Protein AF-A0A8E2DZA6-F1 (afdb_monomer_lite)

Sequence (168 aa):
IGSGIATSFPFHATGSDFKNALENSLDIVVSSYTPTIKALKYLRQNGSSTKVNSILVITMPTTPGQIDLSSVEKEKDAIKFICKDICPFKELRLPIVEKVVERIPYATIIHFTYYKVLNWVNFFKSHLLLQKTIELEPMVNKLTVLRILAVQTQYKLKIIFLSTCSTA

Foldseek 3Di:
DADDPRVPPPQCQAADDPPDDPGGNVVPDDDDDDHDPVRVVVCVVQVDPDQFAEEEEEDEQDAPPDDGNPCRVVVLVVVCVVCVPRYHYHYDYLDAPVVVLVCLVPGQEYEYYAAWDQDPVDRQPTWGWGWHDPDPDTDTDTHGPVSSVVSCPPDDHHHYHYHYPDDD

Organism: NCBI:txid1314670

Secondary structure (DSSP, 8-state):
---GGGGGS-GGG-BS-TTT---BHHHH------S-HHHHHHHHHH--------EEEEE-S--TTS---TTHHHHHHHHHHHHTTTS-EEEEES-BHHHHHHHGGG-SEEEEES-EE--SS-GGG-EEEEE--SSSS--EEEEEHHHHHHHT-SS---EEEEE-TT--

Structure (mmCIF, N/CA/C/O backbone):
data_AF-A0A8E2DZA6-F1
#
_entry.id   AF-A0A8E2DZA6-F1
#
loop_
_atom_site.group_PDB
_atom_site.id
_atom_site.type_symbol
_atom_site.label_atom_id
_atom_site.label_alt_id
_atom_site.label_comp_id
_atom_site.label_asym_id
_atom_site.label_entity_id
_atom_site.label_seq_id
_atom_site.pdbx_PDB_ins_code
_atom_site.Cartn_x
_atom_site.Cartn_y
_atom_site.Cartn_z
_atom_site.occupancy
_atom_site.B_iso_or_equiv
_atom_site.auth_seq_id
_atom_site.auth_comp_id
_atom_site.auth_asym_id
_atom_site.auth_atom_id
_atom_site.pdbx_PDB_model_num
ATOM 1 N N . ILE A 1 1 ? 14.503 -1.636 15.121 1.00 74.50 1 ILE A N 1
ATOM 2 C CA . ILE A 1 1 ? 14.716 -0.212 14.752 1.00 74.50 1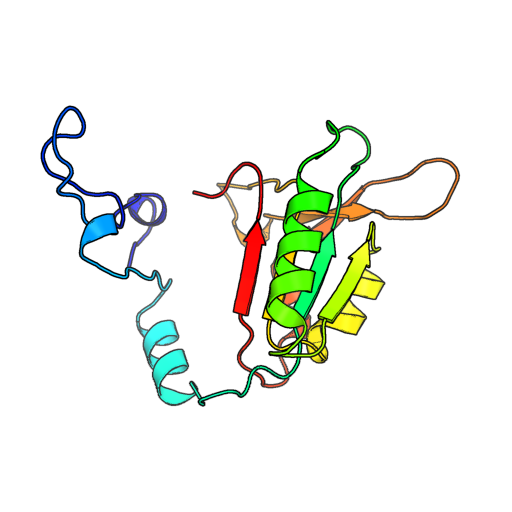 ILE A CA 1
ATOM 3 C C . ILE A 1 1 ? 16.076 -0.154 14.079 1.00 74.50 1 ILE A C 1
ATOM 5 O O . ILE A 1 1 ? 17.050 -0.446 14.756 1.00 74.50 1 ILE A O 1
ATOM 9 N N . GLY A 1 2 ? 16.141 0.107 12.773 1.00 71.31 2 GLY A N 1
ATOM 10 C CA . GLY A 1 2 ? 17.420 0.327 12.087 1.00 71.31 2 GLY A CA 1
ATOM 11 C C . GLY A 1 2 ? 17.829 1.797 12.194 1.00 71.31 2 GLY A C 1
ATOM 12 O O . GLY A 1 2 ? 16.958 2.664 12.257 1.00 71.31 2 GLY A O 1
ATOM 13 N N . SER A 1 3 ? 19.128 2.089 12.212 1.00 76.56 3 SER A N 1
ATOM 14 C CA . SER A 1 3 ? 19.661 3.456 12.157 1.00 76.56 3 SER A CA 1
ATOM 15 C C . SER A 1 3 ? 20.698 3.579 11.041 1.00 76.56 3 SER A C 1
ATOM 17 O O . SER A 1 3 ? 21.457 2.647 10.776 1.00 76.56 3 SER A O 1
ATOM 19 N N . GLY A 1 4 ? 20.713 4.723 10.351 1.00 80.00 4 GLY A N 1
ATOM 20 C CA . GLY A 1 4 ? 21.633 4.962 9.235 1.00 80.00 4 GLY A CA 1
ATOM 21 C C . GLY A 1 4 ? 21.562 3.857 8.177 1.00 80.00 4 GLY A C 1
ATOM 22 O O . GLY A 1 4 ? 20.472 3.438 7.789 1.00 80.00 4 GLY A O 1
ATOM 23 N N . ILE A 1 5 ? 22.721 3.351 7.753 1.00 77.31 5 ILE A N 1
ATOM 24 C CA . ILE A 1 5 ? 22.822 2.268 6.763 1.00 77.31 5 ILE A CA 1
ATOM 25 C C . ILE A 1 5 ? 22.170 0.960 7.222 1.00 77.31 5 ILE A C 1
ATOM 27 O O . ILE A 1 5 ? 21.677 0.212 6.393 1.00 77.31 5 ILE A O 1
ATOM 31 N N . ALA A 1 6 ? 22.068 0.700 8.529 1.00 80.31 6 ALA A N 1
ATOM 32 C CA . ALA A 1 6 ? 21.427 -0.519 9.020 1.00 80.31 6 ALA A CA 1
ATOM 33 C C . ALA A 1 6 ? 19.914 -0.539 8.738 1.00 80.31 6 ALA A C 1
ATOM 35 O O . ALA A 1 6 ? 19.277 -1.577 8.871 1.00 80.31 6 ALA A O 1
ATOM 36 N N . THR A 1 7 ? 19.311 0.587 8.335 1.00 78.44 7 THR A N 1
ATOM 37 C CA . THR A 1 7 ? 17.910 0.608 7.883 1.00 78.44 7 THR A CA 1
ATOM 38 C C . THR A 1 7 ? 17.672 -0.186 6.601 1.00 78.44 7 THR A C 1
ATOM 40 O O . THR A 1 7 ? 16.539 -0.604 6.390 1.00 78.44 7 THR A O 1
ATOM 43 N N . SER A 1 8 ? 18.704 -0.429 5.784 1.00 77.94 8 SER A N 1
ATOM 44 C CA . SER A 1 8 ? 18.588 -1.234 4.562 1.00 77.94 8 SER A CA 1
ATOM 45 C C . SER A 1 8 ? 18.845 -2.724 4.783 1.00 77.94 8 SER A C 1
ATOM 47 O O . SER A 1 8 ? 18.699 -3.512 3.852 1.00 77.94 8 SER A O 1
ATOM 49 N N . PHE A 1 9 ? 19.245 -3.137 5.989 1.00 83.50 9 PHE A N 1
ATOM 50 C CA . PHE A 1 9 ? 19.515 -4.545 6.252 1.00 83.50 9 PHE A CA 1
ATOM 51 C C . PHE A 1 9 ? 18.201 -5.315 6.421 1.00 83.50 9 PHE A C 1
ATOM 53 O O . PHE A 1 9 ? 17.346 -4.907 7.221 1.00 83.50 9 PHE A O 1
ATOM 60 N N . PRO A 1 10 ? 18.031 -6.459 5.733 1.00 79.94 10 PRO A N 1
ATOM 61 C CA . PRO A 1 10 ? 16.819 -7.259 5.808 1.00 79.94 10 PRO A CA 1
ATOM 62 C C . PRO A 1 10 ? 16.833 -8.107 7.083 1.00 79.94 10 PRO A C 1
ATOM 64 O O . PRO A 1 10 ? 16.850 -9.329 7.027 1.00 79.94 10 PRO A O 1
ATOM 67 N N . PHE A 1 11 ? 16.840 -7.467 8.259 1.00 82.00 11 PHE A N 1
ATOM 68 C CA . PHE A 1 11 ? 16.897 -8.181 9.542 1.00 82.00 11 PHE A CA 1
ATOM 69 C C . PHE A 1 11 ? 15.788 -9.231 9.688 1.00 82.00 11 PHE A C 1
ATOM 71 O O . PHE A 1 11 ? 16.018 -10.274 10.291 1.00 82.00 11 PHE A O 1
ATOM 78 N N . HIS A 1 12 ? 14.622 -8.978 9.089 1.00 80.44 12 HIS A N 1
ATOM 79 C CA . HIS A 1 12 ? 13.521 -9.925 9.013 1.00 80.44 12 HIS A CA 1
ATOM 80 C C . HIS A 1 12 ? 13.917 -11.241 8.330 1.00 80.44 12 HIS A C 1
ATOM 82 O O . HIS A 1 12 ? 13.416 -12.269 8.741 1.00 80.44 12 HIS A O 1
ATOM 88 N N . ALA A 1 13 ? 14.844 -11.236 7.369 1.00 81.44 13 ALA A N 1
ATOM 89 C CA . ALA A 1 13 ? 15.326 -12.411 6.638 1.00 81.44 13 ALA A CA 1
ATOM 90 C C . ALA A 1 13 ? 16.642 -12.990 7.199 1.00 81.44 13 ALA A C 1
ATOM 92 O O . ALA A 1 13 ? 17.321 -13.758 6.520 1.00 81.44 13 ALA A O 1
ATOM 93 N N . THR A 1 14 ? 17.042 -12.617 8.419 1.00 83.19 14 THR A N 1
ATOM 94 C CA . THR A 1 14 ? 18.274 -13.141 9.031 1.00 83.19 14 THR A CA 1
ATOM 95 C C . THR A 1 14 ? 18.079 -14.608 9.412 1.00 83.19 14 THR A C 1
ATOM 97 O O . THR A 1 14 ? 17.118 -14.930 10.112 1.00 83.19 14 THR A O 1
ATOM 100 N N . GLY A 1 15 ? 18.993 -15.484 9.000 1.00 77.81 15 GLY A N 1
ATOM 101 C CA . GLY A 1 15 ? 18.985 -16.910 9.335 1.00 77.81 15 GLY A CA 1
ATOM 102 C C . GLY A 1 15 ? 20.398 -17.485 9.387 1.00 77.81 15 GLY A C 1
ATOM 103 O O . GLY A 1 15 ? 21.348 -16.879 8.881 1.00 77.81 15 GLY A O 1
ATOM 104 N N . SER A 1 16 ? 20.542 -18.643 10.024 1.00 66.56 16 SER A N 1
ATOM 105 C CA . SER A 1 16 ? 21.792 -19.400 10.057 1.00 66.56 16 SER A CA 1
ATOM 106 C C . SER A 1 16 ? 21.798 -20.389 8.896 1.00 66.56 16 SER A C 1
ATOM 108 O O . SER A 1 16 ? 21.128 -21.406 8.969 1.00 66.56 16 SER A O 1
ATOM 110 N N . ASP A 1 17 ? 22.571 -20.083 7.850 1.00 65.00 17 ASP A N 1
ATOM 111 C CA . ASP A 1 17 ? 22.823 -20.929 6.668 1.00 65.00 17 ASP A CA 1
ATOM 112 C C . ASP A 1 17 ? 21.768 -20.881 5.535 1.00 65.00 17 ASP A C 1
ATOM 114 O O . ASP A 1 17 ? 20.930 -21.765 5.361 1.00 65.00 17 ASP A O 1
ATOM 118 N N . PHE A 1 18 ? 21.875 -19.856 4.675 1.00 63.72 18 PHE A N 1
ATOM 119 C CA . PHE A 1 18 ? 21.013 -19.626 3.499 1.00 63.72 18 PHE A CA 1
ATOM 120 C C . PHE A 1 18 ? 20.991 -20.763 2.464 1.00 63.72 18 PHE A C 1
ATOM 122 O O . PHE A 1 18 ? 20.181 -20.718 1.540 1.00 63.72 18 PHE A O 1
ATOM 129 N N . LYS A 1 19 ? 21.897 -21.746 2.552 1.00 62.25 19 LYS A N 1
ATOM 130 C CA . LYS A 1 19 ? 21.952 -22.850 1.587 1.00 62.25 19 LYS A CA 1
ATOM 131 C C . LYS A 1 19 ? 20.992 -23.989 1.921 1.00 62.25 19 LYS A C 1
ATOM 133 O O . LYS A 1 19 ? 20.529 -24.630 0.987 1.00 62.25 19 LYS A O 1
ATOM 138 N N . ASN A 1 20 ? 20.700 -24.231 3.202 1.00 57.56 20 ASN A N 1
ATOM 139 C CA . ASN A 1 20 ? 19.953 -25.416 3.646 1.00 57.56 20 ASN A CA 1
ATOM 140 C C . ASN A 1 20 ? 18.974 -25.167 4.808 1.00 57.56 20 ASN A C 1
ATOM 142 O O . ASN A 1 20 ? 18.219 -26.076 5.150 1.00 57.56 20 ASN A O 1
ATOM 146 N N . ALA A 1 21 ? 18.964 -23.984 5.430 1.00 58.41 21 ALA A N 1
ATOM 147 C CA . ALA A 1 21 ? 18.106 -23.735 6.581 1.00 58.41 21 ALA A CA 1
ATOM 148 C C . ALA A 1 21 ? 16.752 -23.135 6.175 1.00 58.41 21 ALA A C 1
ATOM 150 O O . ALA A 1 21 ? 16.661 -22.006 5.695 1.00 58.41 21 ALA A O 1
ATOM 151 N N . LEU A 1 22 ? 15.687 -23.881 6.479 1.00 61.16 22 LEU A N 1
ATOM 152 C CA . LEU A 1 22 ? 14.318 -23.367 6.640 1.00 61.16 22 LEU A CA 1
ATOM 153 C C . LEU A 1 22 ? 14.163 -22.556 7.947 1.00 61.16 22 LEU A C 1
ATOM 155 O O . LEU A 1 22 ? 13.064 -22.173 8.323 1.00 61.16 22 LEU A O 1
ATOM 159 N N . GLU A 1 23 ? 15.260 -22.329 8.672 1.00 69.00 23 GLU A N 1
ATOM 160 C CA . GLU A 1 23 ? 15.299 -21.592 9.931 1.00 69.00 23 GLU A CA 1
ATOM 161 C C . GLU A 1 23 ? 15.821 -20.177 9.679 1.00 69.00 23 GLU A C 1
ATOM 163 O O . GLU A 1 23 ? 17.013 -19.873 9.776 1.00 69.00 23 GLU A O 1
ATOM 168 N N . ASN A 1 24 ? 14.904 -19.287 9.324 1.00 75.00 24 ASN A N 1
ATOM 169 C CA . ASN A 1 24 ? 15.177 -17.862 9.235 1.00 75.00 24 ASN A CA 1
ATOM 170 C C . ASN A 1 24 ? 14.135 -17.078 10.045 1.00 75.00 24 ASN A C 1
ATOM 172 O O . ASN A 1 24 ? 13.075 -17.581 10.414 1.00 75.00 24 ASN A O 1
ATOM 176 N N . SER A 1 25 ? 14.450 -15.820 10.341 1.00 79.62 25 SER A N 1
ATOM 177 C CA . SER A 1 25 ? 13.599 -14.972 11.178 1.00 79.62 25 SER A CA 1
ATOM 178 C C . SER A 1 25 ? 12.236 -14.667 10.540 1.00 79.62 25 SER A C 1
ATOM 180 O O . SER A 1 25 ? 11.314 -14.333 11.282 1.00 79.62 25 SER A O 1
ATOM 182 N N . LEU A 1 26 ? 12.075 -14.801 9.213 1.00 78.62 26 LEU A N 1
ATOM 183 C CA . LEU A 1 26 ? 10.783 -14.601 8.543 1.00 78.62 26 LEU A CA 1
ATOM 184 C C . LEU A 1 26 ? 9.790 -15.695 8.935 1.00 78.62 26 LEU A C 1
ATOM 186 O O . LEU A 1 26 ? 8.611 -15.395 9.105 1.00 78.62 26 LEU A O 1
ATOM 190 N N . ASP A 1 27 ? 10.266 -16.929 9.107 1.00 79.00 27 ASP A N 1
ATOM 191 C CA . ASP A 1 27 ? 9.404 -18.089 9.348 1.00 79.00 27 ASP A CA 1
ATOM 192 C C . ASP A 1 27 ? 8.874 -18.154 10.790 1.00 79.00 27 ASP A C 1
ATOM 194 O O . ASP A 1 27 ? 7.838 -18.764 11.050 1.00 79.00 27 ASP A O 1
ATOM 198 N N . ILE A 1 28 ? 9.551 -17.491 11.734 1.00 81.81 28 ILE A N 1
ATOM 199 C CA . ILE A 1 28 ? 9.230 -17.568 13.170 1.00 81.81 28 ILE A CA 1
ATOM 200 C C . ILE A 1 28 ? 8.861 -16.225 13.816 1.00 81.81 28 ILE A C 1
ATOM 202 O O . ILE A 1 28 ? 8.312 -16.218 14.920 1.00 81.81 28 ILE A O 1
ATOM 206 N N . VAL A 1 29 ? 9.135 -15.080 13.173 1.00 83.19 29 VAL A N 1
ATOM 207 C CA . VAL A 1 29 ? 8.900 -13.749 13.760 1.00 83.19 29 VAL A CA 1
ATOM 208 C C . VAL A 1 29 ? 8.173 -12.807 12.799 1.00 83.19 29 VAL A C 1
ATOM 210 O O . VAL A 1 29 ? 8.656 -12.461 11.724 1.00 83.19 29 VAL A O 1
ATOM 213 N N . VAL A 1 30 ? 7.059 -12.234 13.269 1.00 83.06 30 VAL A N 1
ATOM 214 C CA . VAL A 1 30 ? 6.408 -11.090 12.611 1.00 83.06 30 VAL A CA 1
ATOM 215 C C . VAL A 1 30 ? 7.187 -9.811 12.927 1.00 83.06 30 VAL A C 1
ATOM 217 O O . VAL A 1 30 ? 7.012 -9.183 13.973 1.00 83.06 30 VAL A O 1
ATOM 220 N N . SER A 1 31 ? 8.075 -9.425 12.014 1.00 83.31 31 SER A N 1
ATOM 221 C CA . SER A 1 31 ? 8.923 -8.239 12.163 1.00 83.31 31 SER A CA 1
ATOM 222 C C . SER A 1 31 ? 8.261 -6.971 11.615 1.00 83.31 31 SER A C 1
ATOM 224 O O . SER A 1 31 ? 7.557 -6.984 10.609 1.00 83.31 31 SER A O 1
ATOM 226 N N . SER A 1 32 ? 8.508 -5.829 12.257 1.00 85.12 32 SER A N 1
ATOM 227 C CA . SER A 1 32 ? 8.099 -4.508 11.762 1.00 85.12 32 SER A CA 1
ATOM 228 C C . SER A 1 32 ? 9.155 -3.456 12.087 1.00 85.12 32 SER A C 1
ATOM 230 O O . SER A 1 32 ? 9.806 -3.499 13.133 1.00 85.12 32 SER A O 1
ATOM 232 N N . TYR A 1 33 ? 9.311 -2.482 11.193 1.00 85.75 33 TYR A N 1
ATOM 233 C CA . TYR A 1 33 ? 10.313 -1.426 11.312 1.00 85.75 33 TYR A CA 1
ATOM 234 C C . TYR A 1 33 ? 9.653 -0.088 11.628 1.00 85.75 33 TYR A C 1
ATOM 236 O O . TYR A 1 33 ? 8.606 0.261 11.092 1.00 85.75 33 TYR A O 1
ATOM 244 N N . THR A 1 34 ? 10.292 0.684 12.502 1.00 85.00 34 THR A N 1
ATOM 245 C CA . THR A 1 34 ? 9.885 2.048 12.850 1.00 85.00 34 THR A CA 1
ATOM 246 C C . THR A 1 34 ? 11.124 2.937 12.866 1.00 85.00 34 THR A C 1
ATOM 248 O O . THR A 1 34 ? 12.163 2.494 13.371 1.00 85.00 34 THR A O 1
ATOM 251 N N . PRO A 1 35 ? 11.057 4.161 12.307 1.00 82.56 35 PRO A N 1
ATOM 252 C CA . PRO A 1 35 ? 12.230 5.017 12.152 1.00 82.56 35 PRO A CA 1
ATOM 253 C C . PRO A 1 35 ? 12.759 5.542 13.489 1.00 82.56 35 PRO A C 1
ATOM 255 O O . PRO A 1 35 ? 13.943 5.835 13.607 1.00 82.56 35 PRO A O 1
ATOM 258 N N . THR A 1 36 ? 11.900 5.683 14.507 1.00 84.88 36 THR A N 1
ATOM 259 C CA . THR A 1 36 ? 12.302 6.173 15.834 1.00 84.88 36 THR A CA 1
ATOM 260 C C . THR A 1 36 ? 11.465 5.549 16.949 1.00 84.88 36 THR A C 1
ATOM 262 O O . THR A 1 36 ? 10.304 5.181 16.757 1.00 84.88 36 THR A O 1
ATOM 265 N N . ILE A 1 37 ? 12.020 5.522 18.166 1.00 88.88 37 ILE A N 1
ATOM 266 C CA . ILE A 1 37 ? 11.277 5.149 19.382 1.00 88.88 37 ILE A CA 1
ATOM 267 C C . ILE A 1 37 ? 10.097 6.109 19.612 1.00 88.88 37 ILE A C 1
ATOM 269 O O . ILE A 1 37 ? 9.020 5.680 20.022 1.00 88.88 37 ILE A O 1
ATOM 273 N N . LYS A 1 38 ? 10.260 7.401 19.289 1.00 88.25 38 LYS A N 1
ATOM 274 C CA . LYS A 1 38 ? 9.188 8.404 19.393 1.00 88.25 38 LYS A CA 1
ATOM 275 C C . LYS A 1 38 ? 8.005 8.066 18.481 1.00 88.25 38 LYS A C 1
ATOM 277 O O . LYS A 1 38 ? 6.867 8.122 18.937 1.00 88.25 38 LYS A O 1
ATOM 282 N N . ALA A 1 39 ? 8.267 7.669 17.234 1.00 85.62 39 ALA A N 1
ATOM 283 C CA . ALA A 1 39 ? 7.231 7.225 16.303 1.00 85.62 39 ALA A CA 1
ATOM 284 C C . ALA A 1 39 ? 6.524 5.959 16.809 1.00 85.62 39 ALA A C 1
ATOM 286 O O . ALA A 1 39 ? 5.300 5.891 16.780 1.00 85.62 39 ALA A O 1
ATOM 287 N N . LEU A 1 40 ? 7.272 4.992 17.357 1.00 88.38 40 LEU A N 1
ATOM 288 C CA . LEU A 1 40 ? 6.682 3.794 17.964 1.00 88.38 40 LEU A CA 1
ATOM 289 C C . LEU A 1 40 ? 5.764 4.129 19.145 1.00 88.38 40 LEU A C 1
ATOM 291 O O . LEU A 1 40 ? 4.643 3.632 19.215 1.00 88.38 40 LEU A O 1
ATOM 295 N N . LYS A 1 41 ? 6.227 4.984 20.065 1.00 90.00 41 LYS A N 1
ATOM 296 C CA . LYS A 1 41 ? 5.434 5.430 21.216 1.00 90.00 41 LYS A CA 1
ATOM 297 C C . LYS A 1 41 ? 4.166 6.149 20.758 1.00 90.00 41 LYS A C 1
ATOM 299 O O . LYS A 1 41 ? 3.089 5.836 21.254 1.00 90.00 41 LYS A O 1
ATOM 304 N N . TYR A 1 42 ? 4.285 7.046 19.778 1.00 86.62 42 TYR A N 1
ATOM 305 C CA . TYR A 1 42 ? 3.144 7.748 19.194 1.00 86.62 42 TYR A CA 1
ATOM 306 C C . TYR A 1 42 ? 2.119 6.779 18.588 1.00 86.62 42 TYR A C 1
ATOM 308 O O . TYR A 1 42 ? 0.929 6.914 18.863 1.00 86.62 42 TYR A O 1
ATOM 316 N N . LEU A 1 43 ? 2.564 5.780 17.816 1.00 84.25 43 LEU A N 1
ATOM 317 C CA . LEU A 1 43 ? 1.680 4.770 17.225 1.00 84.25 43 LEU A CA 1
ATOM 318 C C . LEU A 1 43 ? 0.997 3.900 18.285 1.00 84.25 43 LEU A C 1
ATOM 320 O O . LEU A 1 43 ? -0.171 3.576 18.126 1.00 84.25 43 LEU A O 1
ATOM 324 N N . ARG A 1 44 ? 1.685 3.549 19.379 1.00 84.56 44 ARG A N 1
ATOM 325 C CA . ARG A 1 44 ? 1.078 2.784 20.483 1.00 84.56 44 ARG A CA 1
ATOM 326 C C . ARG A 1 44 ? 0.029 3.582 21.253 1.00 84.56 44 ARG A C 1
ATOM 328 O O . ARG A 1 44 ? -0.975 3.017 21.659 1.00 84.56 44 ARG A O 1
ATOM 335 N N . GLN A 1 45 ? 0.263 4.875 21.462 1.00 86.88 45 GLN A N 1
ATOM 336 C CA . GLN A 1 45 ? -0.650 5.739 22.219 1.00 86.88 45 GLN A CA 1
ATOM 337 C C . GLN A 1 45 ? -1.877 6.161 21.406 1.00 86.88 45 GLN A C 1
ATOM 339 O O . GLN A 1 45 ? -2.956 6.307 21.967 1.00 86.88 45 GLN A O 1
ATOM 344 N N . ASN A 1 46 ? -1.714 6.349 20.094 1.00 79.44 46 ASN A N 1
ATOM 345 C CA . ASN A 1 46 ? -2.776 6.825 19.200 1.00 79.44 46 ASN A CA 1
ATOM 346 C C . ASN A 1 46 ? -3.335 5.723 18.287 1.00 79.44 46 ASN A C 1
ATOM 348 O O . ASN A 1 46 ? -4.177 5.984 17.426 1.00 79.44 46 ASN A O 1
ATOM 352 N N . GLY A 1 47 ? -2.847 4.492 18.442 1.00 70.12 47 GLY A N 1
ATOM 353 C CA . GLY A 1 47 ? -3.310 3.323 17.714 1.00 70.12 47 GLY A CA 1
ATOM 354 C C . GLY A 1 47 ? -4.672 2.886 18.225 1.00 70.12 47 GLY A C 1
ATOM 355 O O . GLY A 1 47 ? -4.769 2.118 19.174 1.00 70.12 47 GLY A O 1
ATOM 356 N N . SER A 1 48 ? -5.735 3.377 17.595 1.00 66.38 48 SER A N 1
ATOM 357 C CA . SER A 1 48 ? -7.079 2.840 17.794 1.00 66.38 48 SER A CA 1
ATOM 358 C C . SER A 1 48 ? -7.303 1.639 16.871 1.00 66.38 48 SER A C 1
ATOM 360 O O . SER A 1 48 ? -6.859 1.652 15.718 1.00 66.38 48 SER A O 1
ATOM 362 N N . SER A 1 49 ? -8.025 0.626 17.363 1.00 65.44 49 SER A N 1
ATOM 363 C CA . SER A 1 49 ? -8.621 -0.439 16.546 1.00 65.44 49 SER A CA 1
ATOM 364 C C . SER A 1 49 ? -9.566 0.214 15.531 1.00 65.44 49 SER A C 1
ATOM 366 O O . SER A 1 49 ? -10.738 0.481 15.803 1.00 65.44 49 SER A O 1
ATOM 368 N N . THR A 1 50 ? -9.034 0.539 14.358 1.00 67.25 50 THR A N 1
ATOM 369 C CA . THR A 1 50 ? -9.797 1.160 13.283 1.00 67.25 50 THR A CA 1
ATOM 370 C C . THR A 1 50 ? -10.450 0.056 12.475 1.00 67.25 50 THR A C 1
ATOM 372 O O . THR A 1 50 ? -9.777 -0.782 11.879 1.00 67.25 50 THR A O 1
ATOM 375 N N . LYS A 1 51 ? -11.786 0.048 12.451 1.00 74.94 51 LYS A N 1
ATOM 376 C CA . LYS A 1 51 ? -12.529 -0.826 11.545 1.0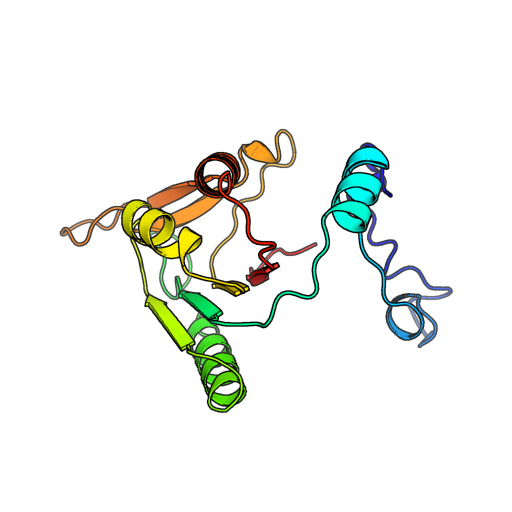0 74.94 51 LYS A CA 1
ATOM 377 C C . LYS A 1 51 ? -12.139 -0.472 10.108 1.00 74.94 51 LYS A C 1
ATOM 379 O O . LYS A 1 51 ? -12.146 0.703 9.723 1.00 74.94 51 LYS A O 1
ATOM 384 N N . VAL A 1 52 ? -11.757 -1.484 9.333 1.00 79.88 52 VAL A N 1
ATOM 385 C CA . VAL A 1 52 ? -11.441 -1.317 7.913 1.00 79.88 52 VAL A CA 1
ATOM 386 C C . VAL A 1 52 ? -12.734 -0.974 7.186 1.00 79.88 52 VAL A C 1
ATOM 388 O O . VAL A 1 52 ? -13.604 -1.820 7.016 1.00 79.88 52 VAL A O 1
ATOM 391 N N . ASN A 1 53 ? -12.870 0.288 6.783 1.00 83.56 53 ASN A N 1
ATOM 392 C CA . ASN A 1 53 ? -14.109 0.796 6.195 1.00 83.56 53 ASN A CA 1
ATOM 393 C C . ASN A 1 53 ? -14.032 0.942 4.673 1.00 83.56 53 ASN A C 1
ATOM 395 O O . ASN A 1 53 ? -15.058 1.146 4.035 1.00 83.56 53 ASN A O 1
ATOM 399 N N . SER A 1 54 ? -12.836 0.899 4.084 1.00 90.31 54 SER A N 1
ATOM 400 C CA . SER A 1 54 ? -12.649 0.744 2.638 1.00 90.31 54 SER A CA 1
ATOM 401 C C . SER A 1 54 ? -11.188 0.502 2.286 1.00 90.31 54 SER A C 1
ATOM 403 O O . SER A 1 54 ? -10.281 0.954 2.999 1.00 90.31 54 SER A O 1
ATOM 405 N N . ILE A 1 55 ? -10.993 -0.135 1.136 1.00 92.38 55 ILE A N 1
ATOM 406 C CA . ILE A 1 55 ? -9.718 -0.219 0.439 1.00 92.38 55 ILE A CA 1
ATOM 407 C C . ILE A 1 55 ? -9.765 0.627 -0.839 1.00 92.38 55 ILE A C 1
ATOM 409 O O . ILE A 1 55 ? -10.758 0.631 -1.569 1.00 92.38 55 ILE A O 1
ATOM 413 N N . LEU A 1 56 ? -8.692 1.368 -1.097 1.00 93.62 56 LEU A N 1
ATOM 414 C CA . LEU A 1 56 ? -8.453 2.088 -2.342 1.00 93.62 56 LEU A CA 1
ATOM 415 C C . LEU A 1 56 ? -7.268 1.441 -3.055 1.00 93.62 56 LEU A C 1
ATOM 417 O O . LEU A 1 56 ? -6.146 1.542 -2.570 1.00 93.62 56 LEU A O 1
ATOM 421 N N . VAL A 1 57 ? -7.514 0.804 -4.196 1.00 94.19 57 VAL A N 1
ATOM 422 C CA . VAL A 1 57 ? -6.476 0.220 -5.046 1.00 94.19 57 VAL A CA 1
ATOM 423 C C . VAL A 1 57 ? -6.153 1.177 -6.186 1.00 94.19 57 VAL A C 1
ATOM 425 O O . VAL A 1 57 ? -7.037 1.600 -6.929 1.00 94.19 57 VAL A O 1
ATOM 428 N N . ILE A 1 58 ? -4.881 1.539 -6.303 1.00 91.81 58 ILE A N 1
ATOM 429 C CA . ILE A 1 58 ? -4.355 2.458 -7.308 1.00 91.81 58 ILE A CA 1
ATOM 430 C C . ILE A 1 58 ? -3.418 1.671 -8.218 1.00 91.81 58 ILE A C 1
ATOM 432 O O . ILE A 1 58 ? -2.422 1.113 -7.746 1.00 91.81 58 ILE A O 1
ATOM 436 N N . THR A 1 59 ? -3.742 1.629 -9.509 1.00 90.94 59 THR A N 1
ATOM 437 C CA . THR A 1 59 ? -3.052 0.802 -10.503 1.00 90.94 59 THR A CA 1
ATOM 438 C C . THR A 1 59 ? -2.430 1.645 -11.613 1.00 90.94 59 THR A C 1
ATOM 440 O O . THR A 1 59 ? -3.067 2.537 -12.176 1.00 90.94 59 THR A O 1
ATOM 443 N N . MET A 1 60 ? -1.173 1.341 -11.945 1.00 87.38 60 MET A N 1
ATOM 444 C CA . MET A 1 60 ? -0.443 1.882 -13.099 1.00 87.38 60 MET A CA 1
ATOM 445 C C . MET A 1 60 ? 0.082 0.728 -13.973 1.00 87.38 60 MET A C 1
ATOM 447 O O . MET A 1 60 ? 1.284 0.463 -13.972 1.00 87.38 60 MET A O 1
ATOM 451 N N . PRO A 1 61 ? -0.800 -0.007 -14.684 1.00 86.19 61 PRO A N 1
ATOM 452 C CA . PRO A 1 61 ? -0.395 -1.156 -15.502 1.00 86.19 61 PRO A CA 1
ATOM 453 C C . PRO A 1 61 ? 0.496 -0.757 -16.685 1.00 86.19 61 PRO A C 1
ATOM 455 O O . PRO A 1 61 ? 1.365 -1.526 -17.075 1.00 86.19 61 PRO A O 1
ATOM 458 N N . THR A 1 62 ? 0.310 0.447 -17.224 1.00 83.56 62 THR A N 1
ATOM 459 C CA . THR A 1 62 ? 1.169 1.041 -18.251 1.00 83.56 62 THR A CA 1
ATOM 460 C C . THR A 1 62 ? 1.748 2.342 -17.704 1.00 83.56 62 THR A C 1
ATOM 462 O O . THR A 1 62 ? 1.101 3.056 -16.934 1.00 83.56 62 THR A O 1
ATOM 465 N N . THR A 1 63 ? 3.002 2.650 -18.027 1.00 81.69 63 THR A N 1
ATOM 466 C CA . THR A 1 63 ? 3.646 3.910 -17.630 1.00 81.69 63 THR A CA 1
ATOM 467 C C . THR A 1 63 ? 4.501 4.409 -18.792 1.00 81.69 63 THR A C 1
ATOM 469 O O . THR A 1 63 ? 5.341 3.653 -19.277 1.00 81.69 63 THR A O 1
ATOM 472 N N . PRO A 1 64 ? 4.327 5.663 -19.249 1.00 77.81 64 PRO A N 1
ATOM 473 C CA . PRO A 1 64 ? 5.103 6.196 -20.364 1.00 77.81 64 PRO A CA 1
ATOM 474 C C . PRO A 1 64 ? 6.611 6.048 -20.142 1.00 77.81 64 PRO A C 1
ATOM 476 O O . PRO A 1 64 ? 7.140 6.452 -19.104 1.00 77.81 64 PRO A O 1
ATOM 479 N N . GLY A 1 65 ? 7.299 5.457 -21.121 1.00 75.19 65 GLY A N 1
ATOM 480 C CA . GLY A 1 65 ? 8.740 5.210 -21.063 1.00 75.19 65 GLY A CA 1
ATOM 481 C C . GLY A 1 65 ? 9.167 4.068 -20.132 1.00 75.19 65 GLY A C 1
ATOM 482 O O . GLY A 1 65 ? 10.345 3.998 -19.791 1.00 75.19 65 GLY A O 1
ATOM 483 N N . GLN A 1 66 ? 8.247 3.206 -19.690 1.00 77.31 66 GLN A N 1
ATOM 484 C CA . GLN A 1 66 ? 8.526 1.989 -18.918 1.00 77.31 66 GLN A CA 1
ATOM 485 C C . GLN A 1 66 ? 7.890 0.766 -19.598 1.00 77.31 66 GLN A C 1
ATOM 487 O O . GLN A 1 66 ? 7.068 0.906 -20.500 1.00 77.31 66 GLN A O 1
ATOM 492 N N . ILE A 1 67 ? 8.293 -0.432 -19.173 1.00 78.94 67 ILE A N 1
ATOM 493 C CA . ILE A 1 67 ? 7.698 -1.699 -19.628 1.00 78.94 67 ILE A CA 1
ATOM 494 C C . ILE A 1 67 ? 6.304 -1.844 -19.001 1.00 78.94 67 ILE A C 1
ATOM 496 O O . ILE A 1 67 ? 6.067 -1.337 -17.914 1.00 78.94 67 ILE A O 1
ATOM 500 N N . ASP A 1 68 ? 5.369 -2.527 -19.654 1.00 82.06 68 ASP A N 1
ATOM 501 C CA . ASP A 1 68 ? 4.043 -2.757 -19.075 1.00 82.06 68 ASP A CA 1
ATOM 502 C C . ASP A 1 68 ? 4.076 -3.794 -17.939 1.00 82.06 68 ASP A C 1
ATOM 504 O O . ASP A 1 68 ? 4.734 -4.834 -18.017 1.00 82.06 68 ASP A O 1
ATOM 508 N N . LEU A 1 69 ? 3.305 -3.544 -16.880 1.00 81.12 69 LEU A N 1
ATOM 509 C CA . LEU A 1 69 ? 3.160 -4.436 -15.731 1.00 81.12 69 LEU A CA 1
ATOM 510 C C . LEU A 1 69 ? 1.932 -5.338 -15.896 1.00 81.12 69 LEU A C 1
ATOM 512 O O . LEU A 1 69 ? 0.862 -5.082 -15.340 1.00 81.12 69 LEU A O 1
ATOM 516 N N . SER A 1 70 ? 2.096 -6.455 -16.606 1.00 79.25 70 SER A N 1
ATOM 517 C CA . SER A 1 70 ? 1.009 -7.407 -16.895 1.00 79.25 70 SER A CA 1
ATOM 518 C C . SER A 1 70 ? 0.344 -8.026 -15.655 1.00 79.25 70 SER A C 1
ATOM 520 O O . SER A 1 70 ? -0.772 -8.538 -15.734 1.00 79.25 70 SER A O 1
ATOM 522 N N . SER A 1 71 ? 1.024 -8.017 -14.506 1.00 84.50 71 SER A N 1
ATOM 523 C CA . SER A 1 71 ? 0.530 -8.619 -13.258 1.00 84.50 71 SER A CA 1
ATOM 524 C C . SER A 1 71 ? -0.338 -7.681 -12.417 1.00 84.50 71 SER A C 1
ATOM 526 O O . SER A 1 71 ? -1.034 -8.160 -11.527 1.00 84.50 71 SER A O 1
ATOM 528 N N . VAL A 1 72 ? -0.348 -6.374 -12.709 1.00 87.31 72 VAL A N 1
ATOM 529 C CA . VAL A 1 72 ? -1.097 -5.373 -11.926 1.00 87.31 72 VAL A CA 1
ATOM 530 C C . VAL A 1 72 ? -2.594 -5.672 -11.917 1.00 87.31 72 VAL A C 1
ATOM 532 O O . VAL A 1 72 ? -3.241 -5.587 -10.876 1.00 87.31 72 VAL A O 1
ATOM 535 N N . GLU A 1 73 ? -3.145 -6.088 -13.058 1.00 89.06 73 GLU A N 1
ATOM 536 C CA . GLU A 1 73 ? -4.563 -6.446 -13.149 1.00 89.06 73 GLU A CA 1
ATOM 537 C C . GLU A 1 73 ? -4.885 -7.702 -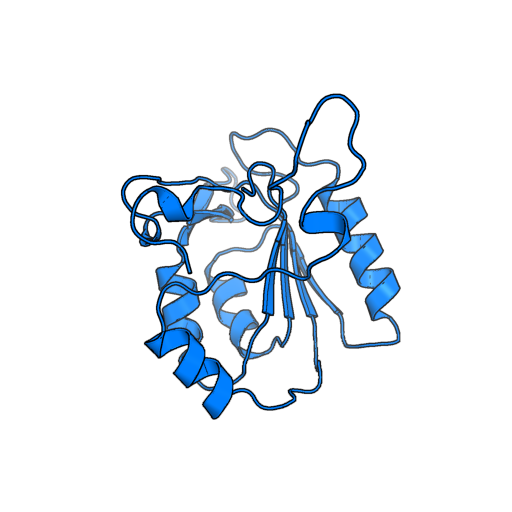12.338 1.00 89.06 73 GLU A C 1
ATOM 539 O O . GLU A 1 73 ? -5.865 -7.712 -11.599 1.00 89.06 73 GLU A O 1
ATOM 544 N N . LYS A 1 74 ? -4.014 -8.719 -12.388 1.00 90.12 74 LYS A N 1
ATOM 545 C CA . LYS A 1 74 ? -4.182 -9.955 -11.607 1.00 90.12 74 LYS A CA 1
ATOM 546 C C . LYS A 1 74 ? -4.168 -9.674 -10.105 1.00 90.12 74 LYS A C 1
ATOM 548 O O . LYS A 1 74 ? -5.000 -10.199 -9.373 1.00 90.12 74 LYS A O 1
ATOM 553 N N . GLU A 1 75 ? -3.237 -8.835 -9.654 1.00 90.62 75 GLU A N 1
ATOM 554 C CA . GLU A 1 75 ? -3.130 -8.432 -8.251 1.00 90.62 75 GLU A CA 1
ATOM 555 C C . GLU A 1 75 ? -4.375 -7.663 -7.795 1.00 90.62 75 GLU A C 1
ATOM 557 O O . GLU A 1 75 ? -4.974 -7.985 -6.768 1.00 90.62 75 GLU A O 1
ATOM 562 N N . LYS A 1 76 ? -4.820 -6.689 -8.594 1.00 93.44 76 LYS A N 1
ATOM 563 C CA . LYS A 1 76 ? -6.042 -5.930 -8.330 1.00 93.44 76 LYS A CA 1
ATOM 564 C C . LYS A 1 76 ? -7.270 -6.839 -8.234 1.00 93.44 76 LYS A C 1
ATOM 566 O O . LYS A 1 76 ? -8.059 -6.691 -7.300 1.00 93.44 76 LYS A O 1
ATOM 571 N N . ASP A 1 77 ? -7.443 -7.751 -9.185 1.00 93.75 77 ASP A N 1
ATOM 572 C CA . ASP A 1 77 ? -8.601 -8.645 -9.228 1.00 93.75 77 ASP A CA 1
ATOM 573 C C . ASP A 1 77 ? -8.615 -9.603 -8.029 1.00 93.75 77 ASP A C 1
ATOM 575 O O . ASP A 1 77 ? -9.672 -9.821 -7.435 1.00 93.75 77 ASP A O 1
ATOM 579 N N . ALA A 1 78 ? -7.446 -10.088 -7.595 1.00 93.69 78 ALA A N 1
ATOM 580 C CA . ALA A 1 78 ? -7.316 -10.883 -6.375 1.00 93.69 78 ALA A CA 1
ATOM 581 C C . ALA A 1 78 ? -7.728 -10.091 -5.119 1.00 93.69 78 ALA A C 1
ATOM 583 O O . ALA A 1 78 ? -8.498 -10.590 -4.296 1.00 93.69 78 ALA A O 1
ATOM 584 N N . ILE A 1 79 ? -7.288 -8.834 -4.990 1.00 93.38 79 ILE A N 1
ATOM 585 C CA . ILE A 1 79 ? -7.687 -7.961 -3.872 1.00 93.38 79 ILE A CA 1
ATOM 586 C C . ILE A 1 79 ? -9.195 -7.704 -3.903 1.00 93.38 79 ILE A C 1
ATOM 588 O O . ILE A 1 79 ? -9.869 -7.816 -2.880 1.00 93.38 79 ILE A O 1
ATOM 592 N N . LYS A 1 80 ? -9.746 -7.389 -5.080 1.00 94.81 80 LYS A N 1
ATOM 593 C CA . LYS A 1 80 ? -11.181 -7.150 -5.263 1.00 94.81 80 LYS A CA 1
ATOM 594 C C . LYS A 1 80 ? -12.011 -8.365 -4.858 1.00 94.81 80 LYS A C 1
ATOM 596 O O . LYS A 1 80 ? -13.043 -8.201 -4.209 1.00 94.81 80 LYS A O 1
ATOM 601 N N . PHE A 1 81 ? -11.552 -9.563 -5.218 1.00 94.44 81 PHE A N 1
ATOM 602 C CA . PHE A 1 81 ? -12.191 -10.819 -4.846 1.00 94.44 81 PHE A CA 1
ATOM 603 C C . PHE A 1 81 ? -12.224 -11.010 -3.325 1.00 94.44 81 PHE A C 1
ATOM 605 O O . PHE A 1 81 ? -13.294 -11.242 -2.769 1.00 94.44 81 PHE A O 1
ATOM 612 N N . ILE A 1 82 ? -11.088 -10.825 -2.643 1.00 91.94 82 ILE A N 1
ATOM 613 C CA . ILE A 1 82 ? -10.987 -10.966 -1.181 1.00 91.94 82 ILE A CA 1
ATOM 614 C C . ILE A 1 82 ? -11.845 -9.920 -0.455 1.00 91.94 82 ILE A C 1
ATOM 616 O O . ILE A 1 82 ? -12.482 -10.217 0.552 1.00 91.94 82 ILE A O 1
ATOM 620 N N . CYS A 1 83 ? -11.889 -8.682 -0.954 1.00 91.50 83 CYS A N 1
ATOM 621 C CA . CYS A 1 83 ? -12.599 -7.597 -0.280 1.00 91.50 83 CYS A CA 1
ATOM 622 C C . CYS A 1 83 ? -14.124 -7.656 -0.405 1.00 91.50 83 CYS A C 1
ATOM 624 O O . CYS A 1 83 ? -14.783 -6.947 0.357 1.00 91.50 83 CYS A O 1
ATOM 626 N N . LYS A 1 84 ? -14.676 -8.477 -1.310 1.00 90.19 84 LYS A N 1
ATOM 627 C CA . LYS A 1 84 ? -16.110 -8.523 -1.650 1.00 90.19 84 LYS A CA 1
ATOM 628 C C . LYS A 1 84 ? -17.031 -8.526 -0.423 1.00 90.19 84 LYS A C 1
ATOM 630 O O . LYS A 1 84 ? -18.005 -7.779 -0.411 1.00 90.19 84 LYS A O 1
ATOM 635 N N . ASP A 1 85 ? -16.664 -9.282 0.610 1.00 86.81 85 ASP A N 1
ATOM 636 C CA . ASP A 1 85 ? -17.468 -9.457 1.827 1.00 86.81 85 ASP A CA 1
ATOM 637 C C . ASP A 1 85 ? -16.833 -8.818 3.079 1.00 86.81 85 ASP A C 1
ATOM 639 O O . ASP A 1 85 ? -17.362 -8.928 4.183 1.00 86.81 85 ASP A O 1
ATOM 643 N N . ILE A 1 86 ? -15.696 -8.128 2.923 1.00 88.94 86 ILE A N 1
ATOM 644 C CA . ILE A 1 86 ? -14.923 -7.554 4.037 1.00 88.94 86 ILE A CA 1
ATOM 645 C C . ILE A 1 86 ? -15.109 -6.039 4.108 1.00 88.94 86 ILE A C 1
ATOM 647 O O . ILE A 1 86 ? -15.368 -5.488 5.179 1.00 88.94 86 ILE A O 1
ATOM 651 N N . CYS A 1 87 ? -14.935 -5.339 2.983 1.00 89.75 87 CYS A N 1
ATOM 652 C CA . CYS A 1 87 ? -15.031 -3.884 2.946 1.00 89.75 87 CYS A CA 1
ATOM 653 C C . CYS A 1 87 ? -15.251 -3.346 1.521 1.00 89.75 87 CYS A C 1
ATOM 655 O O . CYS A 1 87 ? -14.885 -3.992 0.541 1.00 89.75 87 CYS A O 1
ATOM 657 N N . PRO A 1 88 ? -15.787 -2.121 1.381 1.00 93.50 88 PRO A N 1
ATOM 658 C CA . PRO A 1 88 ? -15.902 -1.453 0.091 1.00 93.50 88 PRO A CA 1
ATOM 659 C C . PRO A 1 88 ? -14.565 -1.354 -0.657 1.00 93.50 88 PRO A C 1
ATOM 661 O O . PRO A 1 88 ? -13.599 -0.775 -0.149 1.00 93.50 88 PRO A O 1
ATOM 664 N N . PHE A 1 89 ? -14.554 -1.848 -1.894 1.00 94.38 89 PHE A N 1
ATOM 665 C CA . PHE A 1 89 ? -13.434 -1.751 -2.827 1.00 94.38 89 PHE A CA 1
ATOM 666 C C . PHE A 1 89 ? -13.586 -0.531 -3.743 1.00 94.38 89 PHE A C 1
ATOM 668 O O . PHE A 1 89 ? -14.634 -0.330 -4.359 1.00 94.38 89 PHE A O 1
ATOM 675 N N . LYS A 1 90 ? -12.536 0.286 -3.849 1.00 94.81 90 LYS A N 1
ATOM 676 C CA . LYS A 1 90 ? -12.453 1.431 -4.767 1.00 94.81 90 LYS A CA 1
ATOM 677 C C . LYS A 1 90 ? -11.211 1.294 -5.636 1.00 94.81 90 LYS A C 1
ATOM 679 O O . LYS A 1 90 ? -10.149 0.962 -5.123 1.00 94.81 90 LYS A O 1
ATOM 684 N N . GLU A 1 91 ? -11.334 1.618 -6.915 1.00 94.44 91 GLU A N 1
ATOM 685 C CA . GLU A 1 91 ? -10.242 1.544 -7.890 1.00 94.44 91 GLU A CA 1
ATOM 686 C C . GLU A 1 91 ? -9.942 2.925 -8.475 1.00 94.44 91 GLU A C 1
ATOM 688 O O . GLU A 1 91 ? -10.853 3.711 -8.744 1.00 94.44 91 GLU A O 1
ATOM 693 N N . LEU A 1 92 ? -8.659 3.199 -8.689 1.00 92.75 92 LEU A N 1
ATOM 694 C CA . LEU A 1 92 ? -8.166 4.272 -9.542 1.00 92.75 92 LEU A CA 1
ATOM 695 C C . LEU A 1 92 ? -7.118 3.687 -10.490 1.00 92.75 92 LEU A C 1
ATOM 697 O O . LEU A 1 92 ? -5.997 3.396 -10.075 1.00 92.75 92 LEU A O 1
ATOM 701 N N . ARG A 1 93 ? -7.486 3.534 -11.761 1.00 91.00 93 ARG A N 1
ATOM 702 C CA . ARG A 1 93 ? -6.598 3.050 -12.819 1.00 91.00 93 ARG A CA 1
ATOM 703 C C . ARG A 1 93 ? -6.019 4.217 -13.602 1.00 91.00 93 ARG A C 1
ATOM 705 O O . ARG A 1 93 ? -6.771 5.099 -14.006 1.00 91.00 93 ARG A O 1
ATOM 712 N N . LEU A 1 94 ? -4.703 4.202 -13.809 1.00 88.56 94 LEU A N 1
ATOM 713 C CA . LEU A 1 94 ? -3.947 5.261 -14.486 1.00 88.56 94 LEU A CA 1
ATOM 714 C C . LEU A 1 94 ? -4.291 6.684 -13.985 1.00 88.56 94 LEU A C 1
ATOM 716 O O . LEU A 1 94 ? -4.526 7.585 -14.793 1.00 88.56 94 LEU A O 1
ATOM 720 N N . PRO A 1 95 ? -4.395 6.925 -12.659 1.00 88.56 95 PRO A N 1
ATOM 721 C CA . PRO A 1 95 ? -4.883 8.208 -12.182 1.00 88.56 95 PRO A CA 1
ATOM 722 C C . PRO A 1 95 ? -3.829 9.308 -12.291 1.00 88.56 95 PRO A C 1
ATOM 724 O O . PRO A 1 95 ? -2.624 9.067 -12.185 1.00 88.56 95 PRO A O 1
ATOM 727 N N . ILE A 1 96 ? -4.316 10.545 -12.367 1.00 86.12 96 ILE A N 1
ATOM 728 C CA . ILE A 1 96 ? -3.513 11.738 -12.091 1.00 86.12 96 ILE A CA 1
ATOM 729 C C . ILE A 1 96 ? -3.322 11.940 -10.581 1.00 86.12 96 ILE A C 1
ATOM 731 O O . ILE A 1 96 ? -4.123 11.472 -9.761 1.00 86.12 96 ILE A O 1
ATOM 735 N N . VAL A 1 97 ? -2.269 12.670 -10.205 1.00 84.62 97 VAL A N 1
ATOM 736 C CA . VAL A 1 97 ? -1.893 12.924 -8.801 1.00 84.62 97 VAL A CA 1
ATOM 737 C C . VAL A 1 97 ? -3.039 13.554 -8.011 1.00 84.62 97 VAL A C 1
ATOM 739 O O . VAL A 1 97 ? -3.303 13.160 -6.876 1.00 84.62 97 VAL A O 1
ATOM 742 N N . GLU A 1 98 ? -3.740 14.504 -8.617 1.00 86.06 98 GLU A N 1
ATOM 743 C CA . GLU A 1 98 ? -4.814 15.276 -8.000 1.00 86.06 98 GLU A CA 1
ATOM 744 C C . GLU A 1 98 ? -5.968 14.356 -7.585 1.00 86.06 98 GLU A C 1
ATOM 746 O O . GLU A 1 98 ? -6.474 14.458 -6.467 1.00 86.06 98 GLU A O 1
ATOM 751 N N . LYS A 1 99 ? -6.305 13.371 -8.430 1.00 88.00 99 LYS A N 1
ATOM 752 C CA . LYS A 1 99 ? -7.359 12.391 -8.145 1.00 88.00 99 LYS A CA 1
ATOM 753 C C . LYS A 1 99 ? -6.980 11.448 -7.007 1.00 88.00 99 LYS A C 1
ATOM 755 O O . LYS A 1 99 ? -7.828 11.089 -6.190 1.00 88.00 99 LYS A O 1
ATOM 760 N N . VAL A 1 100 ? -5.708 11.056 -6.934 1.00 88.44 100 VAL A N 1
ATOM 761 C CA . VAL A 1 100 ? -5.197 10.236 -5.827 1.00 88.44 100 VAL A CA 1
ATOM 762 C C . VAL A 1 100 ? -5.279 11.012 -4.514 1.00 88.44 100 VAL A C 1
ATOM 764 O O . VAL A 1 100 ? -5.839 10.512 -3.539 1.00 88.44 100 VAL A O 1
ATOM 767 N N . VAL A 1 101 ? -4.778 12.248 -4.504 1.00 86.50 101 VAL A N 1
ATOM 768 C CA . VAL A 1 101 ? -4.794 13.138 -3.335 1.00 86.50 101 VAL A CA 1
ATOM 769 C C . VAL A 1 101 ? -6.218 13.381 -2.830 1.00 86.50 101 VAL A C 1
ATOM 771 O O . VAL A 1 101 ? -6.460 13.255 -1.633 1.00 86.50 101 VAL A O 1
ATOM 774 N N . GLU A 1 102 ? -7.173 13.627 -3.728 1.00 88.00 102 GLU A N 1
ATOM 775 C CA . GLU A 1 102 ? -8.594 13.786 -3.391 1.00 88.00 102 GLU A CA 1
ATOM 776 C C . GLU A 1 102 ? -9.174 12.534 -2.703 1.00 88.00 102 GLU A C 1
ATOM 778 O O . GLU A 1 102 ? -10.029 12.632 -1.823 1.00 88.00 102 GLU A O 1
ATOM 783 N N . ARG A 1 103 ? -8.714 11.330 -3.074 1.00 87.38 103 ARG A N 1
ATOM 784 C CA . ARG A 1 103 ? -9.308 10.070 -2.603 1.00 87.38 103 ARG A CA 1
ATOM 785 C C . ARG A 1 103 ? -8.678 9.511 -1.328 1.00 87.38 103 ARG A C 1
ATOM 787 O O . ARG A 1 103 ? -9.380 8.835 -0.571 1.00 87.38 103 ARG A O 1
ATOM 794 N N . ILE A 1 104 ? -7.404 9.817 -1.063 1.00 85.50 104 ILE A N 1
ATOM 795 C CA . ILE A 1 104 ? -6.650 9.353 0.117 1.00 85.50 104 ILE A CA 1
ATOM 796 C C . ILE A 1 104 ? -7.402 9.583 1.443 1.00 85.50 104 ILE A C 1
ATOM 798 O O . ILE A 1 104 ? -7.427 8.658 2.260 1.00 85.50 104 ILE A O 1
ATOM 802 N N . PRO A 1 105 ? -8.022 10.751 1.720 1.00 84.56 105 PRO A N 1
ATOM 803 C CA . PRO A 1 105 ? -8.747 11.005 2.971 1.00 84.56 105 PRO A CA 1
ATOM 804 C C . PRO A 1 105 ? -9.840 9.981 3.304 1.00 84.56 105 PRO A C 1
ATOM 806 O O . PRO A 1 105 ? -10.078 9.703 4.478 1.00 84.56 105 PRO A O 1
ATOM 809 N N . TYR A 1 106 ? -10.456 9.376 2.285 1.00 84.56 106 TYR A N 1
ATOM 810 C CA . TYR A 1 106 ? -11.648 8.536 2.422 1.00 84.56 106 TYR A CA 1
ATOM 811 C C . TYR A 1 106 ? -11.369 7.029 2.486 1.00 84.56 106 TYR A C 1
ATOM 813 O O . TYR A 1 106 ? -12.326 6.254 2.545 1.00 84.56 106 TYR A O 1
ATOM 821 N N . ALA A 1 107 ? -10.102 6.612 2.431 1.00 86.94 107 ALA A N 1
ATOM 822 C CA . ALA A 1 107 ? -9.687 5.211 2.465 1.00 86.94 107 ALA A CA 1
ATOM 823 C C . ALA A 1 107 ? -9.077 4.833 3.824 1.00 86.94 107 ALA A C 1
ATOM 825 O O . ALA A 1 107 ? -8.407 5.656 4.455 1.00 86.94 107 ALA A O 1
ATOM 826 N N . THR A 1 108 ? -9.289 3.586 4.261 1.00 87.62 108 THR A N 1
ATOM 827 C CA . THR A 1 108 ? -8.607 3.023 5.442 1.00 87.62 108 THR A CA 1
ATOM 828 C C . THR A 1 108 ? -7.334 2.290 5.031 1.00 87.62 108 THR A C 1
ATOM 830 O O . THR A 1 108 ? -6.288 2.461 5.655 1.00 87.62 108 THR A O 1
ATOM 833 N N . ILE A 1 109 ? -7.419 1.507 3.956 1.00 89.38 109 ILE A N 1
ATOM 834 C CA . ILE A 1 109 ? -6.281 0.831 3.336 1.00 89.38 109 ILE A CA 1
ATOM 835 C C . ILE A 1 109 ? -6.081 1.430 1.949 1.00 89.38 109 ILE A C 1
ATOM 837 O O . ILE A 1 109 ? -7.045 1.618 1.207 1.00 89.38 109 ILE A O 1
ATOM 841 N N . ILE A 1 110 ? -4.840 1.744 1.601 1.00 90.88 110 ILE A N 1
ATOM 842 C CA . ILE A 1 110 ? -4.469 2.184 0.260 1.00 90.88 110 ILE A CA 1
ATOM 843 C C . ILE A 1 110 ? -3.460 1.182 -0.277 1.00 90.88 110 ILE A C 1
ATOM 845 O O . ILE A 1 110 ? -2.396 1.002 0.308 1.00 90.88 110 ILE A O 1
ATOM 849 N N . HIS A 1 111 ? -3.804 0.531 -1.378 1.00 91.62 111 HIS A N 1
ATOM 850 C CA . HIS A 1 111 ? -2.945 -0.420 -2.060 1.00 91.62 111 HIS A CA 1
ATOM 851 C C . HIS A 1 111 ? -2.476 0.185 -3.366 1.00 91.62 111 HIS A C 1
ATOM 853 O O . HIS A 1 111 ? -3.270 0.618 -4.197 1.00 91.62 111 HIS A O 1
ATOM 859 N N . PHE A 1 112 ? -1.176 0.218 -3.546 1.00 88.00 112 PHE A N 1
ATOM 860 C CA . PHE A 1 112 ? -0.542 0.885 -4.655 1.00 88.00 112 PHE A CA 1
ATOM 861 C C . PHE A 1 112 ? 0.235 -0.131 -5.490 1.00 88.00 112 PHE A C 1
ATOM 863 O O . PHE A 1 112 ? 1.049 -0.864 -4.941 1.00 88.00 112 PHE A O 1
ATOM 870 N N . THR A 1 113 ? 0.005 -0.149 -6.801 1.00 84.88 113 THR A N 1
ATOM 871 C CA . THR A 1 113 ? 0.648 -1.075 -7.751 1.00 84.88 113 THR A CA 1
ATOM 872 C C . THR A 1 113 ? 1.242 -0.288 -8.917 1.00 84.88 113 THR A C 1
ATOM 874 O O . THR A 1 113 ? 0.514 0.226 -9.770 1.00 84.88 113 THR A O 1
ATOM 877 N N . TYR A 1 114 ? 2.566 -0.111 -8.921 1.00 76.88 114 TYR A N 1
ATOM 878 C CA . TYR A 1 114 ? 3.256 0.754 -9.890 1.00 76.88 114 TYR A CA 1
ATOM 879 C C . TYR A 1 114 ? 4.756 0.478 -10.013 1.00 76.88 114 TYR A C 1
ATOM 881 O O . TYR A 1 114 ? 5.366 -0.232 -9.209 1.00 76.88 114 TYR A O 1
ATOM 889 N N . TYR A 1 115 ? 5.376 1.179 -10.966 1.00 69.12 115 TYR A N 1
ATOM 890 C CA . TYR A 1 115 ? 6.808 1.449 -10.960 1.00 69.12 115 TYR A CA 1
ATOM 891 C C . TYR A 1 115 ? 7.196 2.431 -9.855 1.00 69.12 115 TYR A C 1
ATOM 893 O O . TYR A 1 115 ? 6.668 3.542 -9.747 1.00 69.12 115 TYR A O 1
ATOM 901 N N . LYS A 1 116 ? 8.173 2.026 -9.046 1.00 65.44 116 LYS A N 1
ATOM 902 C CA . LYS A 1 116 ? 8.773 2.847 -7.995 1.00 65.44 116 LYS A CA 1
ATOM 903 C C . LYS A 1 116 ? 10.162 3.293 -8.424 1.00 65.44 116 LYS A C 1
ATOM 905 O O . LYS A 1 116 ? 10.984 2.466 -8.809 1.00 65.44 116 LYS A O 1
ATOM 910 N N . VAL A 1 117 ? 10.441 4.587 -8.280 1.00 60.69 117 VAL A N 1
ATOM 911 C CA . VAL A 1 117 ? 11.796 5.132 -8.420 1.00 60.69 117 VAL A CA 1
ATOM 912 C C . VAL A 1 117 ? 12.316 5.488 -7.030 1.00 60.69 117 VAL A C 1
ATOM 914 O O . VAL A 1 117 ? 11.810 6.399 -6.366 1.00 60.69 117 VAL A O 1
ATOM 917 N N . LEU A 1 118 ? 13.318 4.737 -6.577 1.00 55.41 118 LEU A N 1
ATOM 918 C CA . LEU A 1 118 ? 13.986 4.943 -5.295 1.00 55.41 118 LEU A CA 1
ATOM 919 C C . LEU A 1 118 ? 15.075 6.012 -5.416 1.00 55.41 118 LEU A C 1
ATOM 921 O O . LEU A 1 118 ? 15.888 5.982 -6.337 1.00 55.41 118 LEU A O 1
ATOM 925 N N . ASN A 1 119 ? 15.116 6.940 -4.457 1.00 55.56 119 ASN A N 1
ATOM 926 C CA . ASN A 1 119 ? 16.253 7.837 -4.272 1.00 55.56 119 ASN A CA 1
ATOM 927 C C . ASN A 1 119 ? 16.920 7.536 -2.925 1.00 55.56 119 ASN A C 1
ATOM 929 O O . ASN A 1 119 ? 16.430 7.949 -1.875 1.00 55.56 119 ASN A O 1
ATOM 933 N N . TRP A 1 120 ? 18.046 6.826 -2.981 1.00 53.28 120 TRP A N 1
ATOM 934 C CA . TRP A 1 120 ? 18.791 6.350 -1.812 1.00 53.28 120 TRP A CA 1
ATOM 935 C C . TRP A 1 120 ? 19.469 7.465 -1.001 1.00 53.28 120 TRP A C 1
ATOM 937 O O . TRP A 1 120 ? 19.790 7.265 0.164 1.00 53.28 120 TRP A O 1
ATOM 947 N N . VAL A 1 121 ? 19.656 8.652 -1.589 1.00 54.66 121 VAL A N 1
ATOM 948 C CA . VAL A 1 121 ? 20.268 9.815 -0.919 1.00 54.66 121 VAL A CA 1
ATOM 949 C C . VAL A 1 121 ? 19.217 10.630 -0.163 1.00 54.66 121 VAL A C 1
ATOM 951 O O . VAL A 1 121 ? 19.502 11.229 0.870 1.00 54.66 121 VAL A O 1
ATOM 954 N N . ASN A 1 122 ? 17.978 10.663 -0.661 1.00 53.88 122 ASN A N 1
ATOM 955 C CA . ASN A 1 122 ? 16.874 11.344 0.002 1.00 53.88 122 ASN A CA 1
ATOM 956 C C . ASN A 1 122 ? 15.562 10.580 -0.209 1.00 53.88 122 ASN A C 1
ATOM 958 O O . ASN A 1 122 ? 14.895 10.734 -1.235 1.00 53.88 122 ASN A O 1
ATOM 962 N N . PHE A 1 123 ? 15.149 9.826 0.813 1.00 54.44 123 PHE A N 1
ATOM 963 C CA . PHE A 1 123 ? 13.908 9.050 0.795 1.00 54.44 123 PHE A CA 1
ATOM 964 C C . PHE A 1 123 ? 12.661 9.900 0.511 1.00 54.44 123 PHE A C 1
ATOM 966 O O . PHE A 1 123 ? 11.745 9.414 -0.147 1.00 54.44 123 PHE A O 1
ATOM 973 N N . PHE A 1 124 ? 12.635 11.180 0.901 1.00 51.47 124 PHE A N 1
ATOM 974 C CA . PHE A 1 124 ? 11.520 12.089 0.600 1.00 51.47 124 PHE A CA 1
ATOM 975 C C . PHE A 1 124 ? 11.427 12.475 -0.884 1.00 51.47 124 PHE A C 1
ATOM 977 O O . PHE A 1 124 ? 10.367 12.907 -1.337 1.00 51.47 124 PHE A O 1
ATOM 984 N N . LYS A 1 125 ? 12.515 12.301 -1.649 1.00 56.53 125 LYS A N 1
ATOM 985 C CA . LYS A 1 125 ? 12.535 12.433 -3.116 1.00 56.53 125 LYS A CA 1
ATOM 986 C C . LYS A 1 125 ? 12.153 11.135 -3.832 1.00 56.53 125 LYS A C 1
ATOM 988 O O . LYS A 1 125 ? 12.025 11.148 -5.060 1.00 56.53 125 LYS A O 1
ATOM 993 N N . SER A 1 126 ? 11.959 10.033 -3.101 1.00 62.09 126 SER A N 1
ATOM 994 C CA . SER A 1 126 ? 11.348 8.834 -3.677 1.00 62.09 126 SER A CA 1
ATOM 995 C C . SER A 1 126 ? 9.923 9.168 -4.099 1.00 62.09 126 SER A C 1
ATOM 997 O O . SER A 1 126 ? 9.191 9.875 -3.397 1.00 62.09 126 SER A O 1
ATOM 999 N N . HIS A 1 127 ? 9.554 8.709 -5.286 1.00 65.19 127 HIS A N 1
ATOM 1000 C CA . HIS A 1 127 ? 8.295 9.082 -5.904 1.00 65.19 127 HIS A CA 1
ATOM 1001 C C . HIS A 1 127 ? 7.693 7.919 -6.671 1.00 65.19 127 HIS A C 1
ATOM 1003 O O . HIS A 1 127 ? 8.382 7.010 -7.139 1.00 65.19 127 HIS A O 1
ATOM 1009 N N . LEU A 1 128 ? 6.376 7.988 -6.771 1.00 68.75 128 LEU A N 1
ATOM 1010 C CA . LEU A 1 128 ? 5.545 7.066 -7.515 1.00 68.75 128 LEU A CA 1
ATOM 1011 C C . LEU A 1 128 ? 5.247 7.732 -8.853 1.00 68.75 128 LEU A C 1
ATOM 1013 O O . LEU A 1 128 ? 4.887 8.916 -8.884 1.00 68.75 128 LEU A O 1
ATOM 1017 N N . LEU A 1 129 ? 5.466 7.004 -9.944 1.00 73.12 129 LEU A N 1
ATOM 1018 C CA . LEU A 1 129 ? 5.180 7.501 -11.284 1.00 73.12 129 LEU A CA 1
ATOM 1019 C C . LEU A 1 129 ? 3.685 7.313 -11.552 1.00 73.12 129 LEU A C 1
ATOM 1021 O O . LEU A 1 129 ? 3.184 6.193 -11.543 1.00 73.12 129 LEU A O 1
ATOM 1025 N N . LEU A 1 130 ? 2.983 8.425 -11.744 1.00 74.50 130 LEU A N 1
ATOM 1026 C CA . LEU A 1 130 ? 1.576 8.493 -12.131 1.00 74.50 130 LEU A CA 1
ATOM 1027 C C . LEU A 1 130 ? 1.451 9.166 -13.501 1.00 74.50 130 LEU A C 1
ATOM 1029 O O . LEU A 1 130 ? 2.404 9.776 -13.990 1.00 74.50 130 LEU A O 1
ATOM 1033 N N . GLN A 1 131 ? 0.278 9.093 -14.122 1.00 69.69 131 GLN A N 1
ATOM 1034 C CA . GLN A 1 131 ? 0.022 9.805 -15.373 1.00 69.69 131 GLN A CA 1
ATOM 1035 C C . GLN A 1 131 ? -0.228 11.300 -15.100 1.00 69.69 131 GLN A C 1
ATOM 1037 O O . GLN A 1 131 ? -0.764 11.675 -14.058 1.00 69.69 131 GLN A O 1
ATOM 1042 N N . LYS A 1 132 ? 0.201 12.182 -16.009 1.00 63.12 132 LYS A N 1
ATOM 1043 C CA . LYS A 1 132 ? -0.002 13.639 -15.902 1.00 63.12 132 LYS A CA 1
ATOM 1044 C C . LYS A 1 132 ? -1.294 14.105 -16.579 1.00 63.12 132 LYS A C 1
ATOM 1046 O O . LYS A 1 132 ? -1.963 14.976 -16.034 1.00 63.12 132 LYS A O 1
ATOM 1051 N N . THR A 1 133 ? -1.644 13.525 -17.728 1.00 55.66 133 THR A N 1
ATOM 1052 C CA . THR A 1 133 ? -2.758 13.977 -18.582 1.00 55.66 133 THR A CA 1
ATOM 1053 C C . THR A 1 133 ? -3.257 12.859 -19.506 1.00 55.66 133 THR A C 1
ATOM 1055 O O . THR A 1 133 ? -2.508 11.937 -19.830 1.00 55.66 133 THR A O 1
ATOM 1058 N N . ILE A 1 134 ? -4.521 12.967 -19.939 1.00 53.78 134 ILE A N 1
ATOM 1059 C CA . ILE A 1 134 ? -5.178 12.111 -20.956 1.00 53.78 134 ILE A CA 1
ATOM 1060 C C . ILE A 1 134 ? -4.952 12.682 -22.384 1.00 53.78 134 ILE A C 1
ATOM 1062 O O . ILE A 1 134 ? -5.574 12.254 -23.348 1.00 53.78 134 ILE A O 1
ATOM 1066 N N . GLU A 1 135 ? -4.075 13.677 -22.546 1.00 52.53 135 GLU A N 1
ATOM 1067 C CA . GLU A 1 135 ? -3.763 14.273 -23.855 1.00 52.53 135 GLU A CA 1
ATOM 1068 C C . GLU A 1 135 ? -2.815 13.395 -24.692 1.00 52.53 135 GLU A C 1
ATOM 1070 O O . GLU A 1 135 ? -2.210 12.455 -24.175 1.00 52.53 135 GLU A O 1
ATOM 1075 N N . LEU A 1 136 ? -2.697 13.730 -25.986 1.00 55.06 136 LEU A N 1
ATOM 1076 C CA . LEU A 1 136 ? -2.011 12.984 -27.059 1.00 55.06 136 LEU A CA 1
ATOM 1077 C C . LEU A 1 136 ? -0.597 12.478 -26.714 1.00 55.06 136 LEU A C 1
ATOM 1079 O O . LEU A 1 136 ? -0.168 11.475 -27.280 1.00 55.06 136 LEU A O 1
ATOM 1083 N N . GLU A 1 137 ? 0.099 13.116 -25.770 1.00 56.41 137 GLU A N 1
ATOM 1084 C CA . GLU A 1 137 ? 1.382 12.651 -25.241 1.00 56.41 137 GLU A CA 1
ATOM 1085 C C . GLU A 1 137 ? 1.302 12.424 -23.723 1.00 56.41 137 GLU A C 1
ATOM 1087 O O . GLU A 1 137 ? 1.314 13.379 -22.933 1.00 56.41 137 GLU A O 1
ATOM 1092 N N . PRO A 1 138 ? 1.233 11.163 -23.262 1.00 57.75 138 PRO A N 1
ATOM 1093 C CA . PRO A 1 138 ? 1.146 10.880 -21.842 1.00 57.75 138 PRO A CA 1
ATOM 1094 C C . PRO A 1 138 ? 2.488 11.198 -21.164 1.00 57.75 138 PRO A C 1
ATOM 1096 O O . PRO A 1 138 ? 3.486 10.501 -21.332 1.00 57.75 138 PRO A O 1
ATOM 1099 N N . MET A 1 139 ? 2.514 12.263 -20.360 1.00 63.34 139 MET A N 1
ATOM 1100 C CA . MET A 1 139 ? 3.662 12.614 -19.519 1.00 63.34 139 MET A CA 1
ATOM 1101 C C . MET A 1 139 ? 3.573 11.945 -18.141 1.00 63.34 139 MET A C 1
ATOM 1103 O O . MET A 1 139 ? 2.486 11.682 -17.621 1.00 63.34 139 MET A O 1
ATOM 1107 N N . VAL A 1 140 ? 4.726 11.742 -17.501 1.00 68.56 140 VAL A N 1
ATOM 1108 C CA . VAL A 1 140 ? 4.812 11.186 -16.144 1.00 68.56 140 VAL A CA 1
ATOM 1109 C C . VAL A 1 140 ? 4.739 12.297 -15.093 1.00 68.56 140 VAL A C 1
ATOM 1111 O O . VAL A 1 140 ? 5.480 13.280 -15.151 1.00 68.56 140 VAL A O 1
ATOM 1114 N N . ASN A 1 141 ? 3.863 12.133 -14.104 1.00 74.44 141 ASN A N 1
ATOM 1115 C CA . ASN A 1 141 ? 3.743 12.983 -12.924 1.00 74.44 141 ASN A CA 1
ATOM 1116 C C . ASN A 1 141 ? 4.248 12.236 -11.679 1.00 74.44 141 ASN A C 1
ATOM 1118 O O . ASN A 1 141 ? 4.106 11.021 -11.563 1.00 74.44 141 ASN A O 1
ATOM 1122 N N . LYS A 1 142 ? 4.868 12.953 -10.741 1.00 79.38 142 LYS A N 1
ATOM 1123 C CA . LYS A 1 142 ? 5.542 12.361 -9.579 1.00 79.38 142 LYS A CA 1
ATOM 1124 C C . LYS A 1 142 ? 4.711 12.575 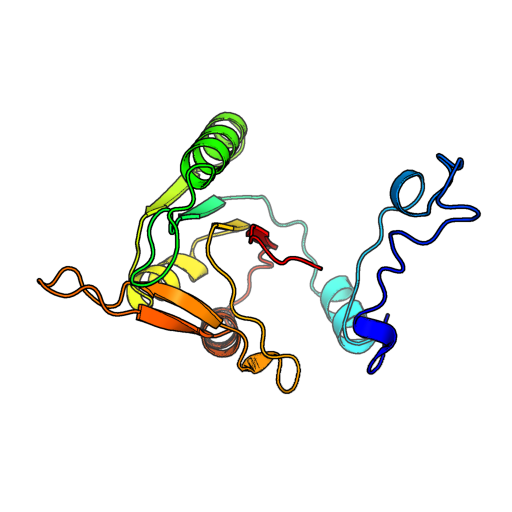-8.320 1.00 79.38 142 LYS A C 1
ATOM 1126 O O . LYS A 1 142 ? 4.624 13.692 -7.811 1.00 79.38 142 LYS A O 1
ATOM 1131 N N . LEU A 1 143 ? 4.162 11.498 -7.764 1.00 78.69 143 LEU A N 1
ATOM 1132 C CA . LEU A 1 143 ? 3.584 11.518 -6.423 1.00 78.69 143 LEU A CA 1
ATOM 1133 C C . LEU A 1 143 ? 4.693 11.255 -5.397 1.00 78.69 143 LEU A C 1
ATOM 1135 O O . LEU A 1 143 ? 5.165 10.129 -5.248 1.00 78.69 143 LEU A O 1
ATOM 1139 N N . THR A 1 144 ? 5.141 12.304 -4.708 1.00 77.25 144 THR A N 1
ATOM 1140 C CA . THR A 1 144 ? 6.158 12.195 -3.653 1.00 77.25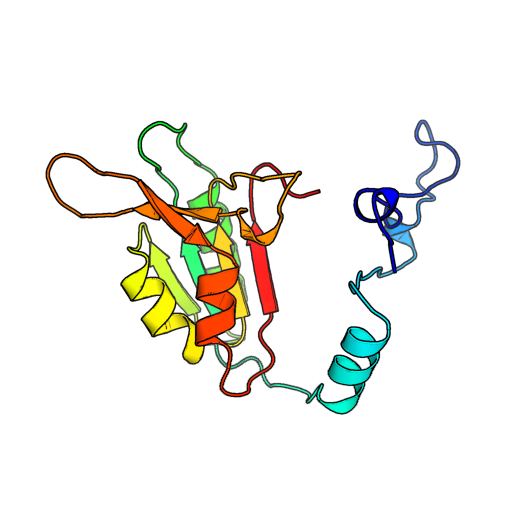 144 THR A CA 1
ATOM 1141 C C . THR A 1 144 ? 5.542 11.770 -2.324 1.00 77.25 144 THR A C 1
ATOM 1143 O O . THR A 1 144 ? 4.382 12.071 -2.031 1.00 77.25 144 THR A O 1
ATOM 11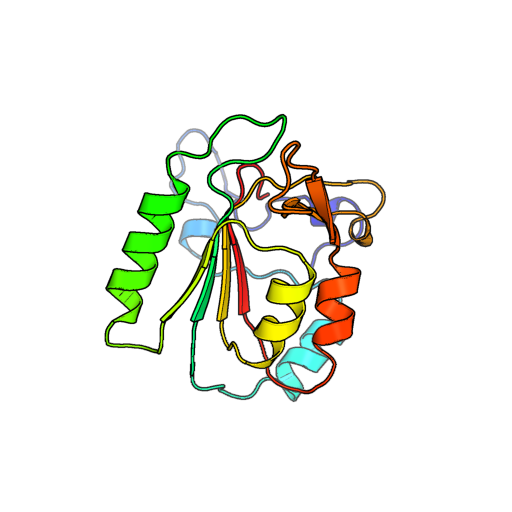46 N N . VAL A 1 145 ? 6.353 11.147 -1.465 1.00 70.88 145 VAL A N 1
ATOM 1147 C CA . VAL A 1 145 ? 5.955 10.812 -0.086 1.00 70.88 145 VAL A CA 1
ATOM 1148 C C . VAL A 1 145 ? 5.496 12.060 0.678 1.00 70.88 145 VAL A C 1
ATOM 1150 O O . VAL A 1 145 ? 4.510 12.007 1.406 1.00 70.88 145 VAL A O 1
ATOM 1153 N N . LEU A 1 146 ? 6.142 13.211 0.457 1.00 70.62 146 LEU A N 1
ATOM 1154 C CA . LEU A 1 146 ? 5.751 14.480 1.082 1.00 70.62 146 LEU A CA 1
ATOM 1155 C C . LEU A 1 146 ? 4.319 14.901 0.730 1.00 70.62 146 LEU A C 1
ATOM 1157 O O . LEU A 1 146 ? 3.589 15.347 1.612 1.00 70.62 146 LEU A O 1
ATOM 1161 N N . ARG A 1 147 ? 3.894 14.730 -0.530 1.00 75.56 147 ARG A N 1
ATOM 1162 C CA . ARG A 1 147 ? 2.515 15.036 -0.941 1.00 75.56 147 ARG A CA 1
ATOM 1163 C C . ARG A 1 147 ? 1.504 14.111 -0.266 1.00 75.56 147 ARG A C 1
ATOM 1165 O O . ARG A 1 147 ? 0.452 14.583 0.145 1.00 75.56 147 ARG A O 1
ATOM 1172 N N . ILE A 1 148 ? 1.831 12.829 -0.098 1.00 76.25 148 ILE A N 1
ATOM 1173 C CA . ILE A 1 148 ? 0.974 11.879 0.631 1.00 76.25 148 ILE A CA 1
ATOM 1174 C C . ILE A 1 148 ? 0.849 12.297 2.104 1.00 76.25 148 ILE A C 1
ATOM 1176 O O . ILE A 1 148 ? -0.260 12.365 2.633 1.00 76.25 148 ILE A O 1
ATOM 1180 N N . LEU A 1 149 ? 1.971 12.638 2.748 1.00 73.00 149 LEU A N 1
ATOM 1181 C CA . LEU A 1 149 ? 2.002 13.055 4.154 1.00 73.00 149 LEU A CA 1
ATOM 1182 C C . LEU A 1 149 ? 1.226 14.356 4.403 1.00 73.00 149 LEU A C 1
ATOM 1184 O O . LEU A 1 149 ? 0.513 14.452 5.400 1.00 73.00 149 LEU A O 1
ATOM 1188 N N . ALA A 1 150 ? 1.314 15.334 3.496 1.00 73.62 150 ALA A N 1
ATOM 1189 C CA . ALA A 1 150 ? 0.605 16.611 3.620 1.00 73.62 150 ALA A CA 1
ATOM 1190 C C . ALA A 1 150 ? -0.927 16.444 3.670 1.00 73.62 150 ALA A C 1
ATOM 1192 O O . ALA A 1 150 ? -1.617 17.188 4.364 1.00 73.62 150 ALA A O 1
ATOM 1193 N N . VAL A 1 151 ? -1.451 15.429 2.979 1.00 72.38 151 VAL A N 1
ATOM 1194 C CA . VAL A 1 151 ? -2.890 15.131 2.863 1.00 72.38 151 VAL A CA 1
ATOM 1195 C C . VAL A 1 151 ? -3.388 14.255 4.022 1.00 72.38 151 VAL A C 1
ATOM 1197 O O . VAL A 1 151 ? -4.587 14.128 4.261 1.00 72.38 151 VAL A O 1
ATOM 1200 N N . GLN A 1 152 ? -2.476 13.643 4.781 1.00 66.12 152 GLN A N 1
ATOM 1201 C CA . GLN A 1 152 ? -2.798 12.713 5.865 1.00 66.12 152 GLN A CA 1
ATOM 1202 C C . GLN A 1 152 ? -3.096 13.410 7.209 1.00 66.12 152 GLN A C 1
ATOM 1204 O O . GLN A 1 152 ? -3.484 12.749 8.169 1.00 66.12 152 GLN A O 1
ATOM 1209 N N . THR A 1 153 ? -2.950 14.735 7.291 1.00 56.19 153 THR A N 1
ATOM 1210 C CA . THR A 1 153 ? -2.921 15.521 8.542 1.00 56.19 153 THR A CA 1
ATOM 1211 C C . THR A 1 153 ? -4.228 15.550 9.351 1.00 56.19 153 THR A C 1
ATOM 1213 O O . THR A 1 153 ? -4.230 16.041 10.478 1.00 56.19 153 THR A O 1
ATOM 1216 N N . GLN A 1 154 ? -5.319 14.960 8.856 1.00 54.75 154 GLN A N 1
ATOM 1217 C CA . GLN A 1 154 ? -6.585 14.807 9.582 1.00 54.75 154 GLN A CA 1
ATOM 1218 C C . GLN A 1 154 ? -6.879 13.324 9.869 1.00 54.75 154 GLN A C 1
ATOM 1220 O O . GLN A 1 154 ? -7.538 12.629 9.102 1.00 54.75 154 GLN A O 1
ATOM 1225 N N . TYR A 1 155 ? -6.318 12.845 10.980 1.00 55.25 155 TYR A N 1
ATOM 1226 C CA . TYR A 1 155 ? -6.696 11.672 11.781 1.00 55.25 155 TYR A CA 1
ATOM 1227 C C . TYR A 1 155 ? -7.538 10.568 11.109 1.00 55.25 155 TYR A C 1
ATOM 1229 O O . TYR A 1 155 ? -8.765 10.616 11.088 1.00 55.25 155 TYR A O 1
ATOM 1237 N N . LYS A 1 156 ? -6.846 9.509 10.674 1.00 63.66 156 LYS A N 1
ATOM 1238 C CA . LYS A 1 156 ? -7.246 8.086 10.677 1.00 63.66 156 LYS A CA 1
ATOM 1239 C C . LYS A 1 156 ? -5.970 7.285 10.423 1.00 63.66 156 LYS A C 1
ATOM 1241 O O . LYS A 1 156 ? -5.201 7.649 9.532 1.00 63.66 156 LYS A O 1
ATOM 1246 N N . LEU A 1 157 ? -5.706 6.245 11.214 1.00 61.19 157 LEU A N 1
ATOM 1247 C CA . LEU A 1 157 ? -4.565 5.369 10.946 1.00 61.19 157 LEU A CA 1
ATOM 1248 C C . LEU A 1 157 ? -4.832 4.667 9.608 1.00 61.19 157 LEU A C 1
ATOM 1250 O O . LEU A 1 157 ? -5.903 4.092 9.419 1.00 61.19 157 LEU A O 1
ATOM 1254 N N . LYS A 1 158 ? -3.903 4.802 8.661 1.00 76.56 158 LYS A N 1
ATOM 1255 C CA . LYS A 1 158 ? -4.025 4.246 7.311 1.00 76.56 158 LYS A CA 1
ATOM 1256 C C . LYS A 1 158 ? -2.896 3.273 7.074 1.00 76.56 158 LYS A C 1
ATOM 1258 O O . LYS A 1 158 ? -1.742 3.590 7.359 1.00 76.56 158 LYS A O 1
ATOM 1263 N N . ILE A 1 159 ? -3.241 2.116 6.533 1.00 84.69 159 ILE A N 1
ATOM 1264 C CA . ILE A 1 159 ? -2.253 1.171 6.028 1.00 84.69 159 ILE A CA 1
ATOM 1265 C C . ILE A 1 159 ? -2.051 1.503 4.557 1.00 84.69 159 ILE A C 1
ATOM 1267 O O . ILE A 1 159 ? -3.010 1.523 3.787 1.00 84.69 159 ILE A O 1
ATOM 1271 N N . ILE A 1 160 ? -0.810 1.797 4.185 1.00 86.88 160 ILE A N 1
ATOM 1272 C CA . ILE A 1 160 ? -0.425 1.997 2.794 1.00 86.88 160 ILE A CA 1
ATOM 1273 C C . ILE A 1 160 ? 0.455 0.816 2.395 1.00 86.88 160 ILE A C 1
ATOM 1275 O O . ILE A 1 160 ? 1.552 0.658 2.925 1.00 86.88 160 ILE A O 1
ATOM 1279 N N . PHE A 1 161 ? -0.037 -0.003 1.473 1.00 88.06 161 PHE A N 1
ATOM 1280 C CA . PHE A 1 161 ? 0.702 -1.110 0.886 1.00 88.06 161 PHE A CA 1
ATOM 1281 C C . PHE A 1 161 ? 1.288 -0.675 -0.456 1.00 88.06 161 PHE A C 1
ATOM 1283 O O . PHE A 1 161 ? 0.573 -0.118 -1.287 1.00 88.06 161 PHE A O 1
ATOM 1290 N N . LEU A 1 162 ? 2.585 -0.910 -0.662 1.00 85.56 162 LEU A N 1
ATOM 1291 C CA . LEU A 1 162 ? 3.309 -0.524 -1.875 1.00 85.56 162 LEU A CA 1
ATOM 1292 C C . LEU A 1 162 ? 3.776 -1.803 -2.588 1.00 85.56 162 LEU A C 1
ATOM 1294 O O . LEU A 1 162 ? 4.793 -2.372 -2.208 1.00 85.56 162 LEU A O 1
ATOM 1298 N N . SER A 1 163 ? 3.054 -2.241 -3.616 1.00 83.69 163 SER A N 1
ATOM 1299 C CA . SER A 1 163 ? 3.441 -3.350 -4.494 1.00 83.69 163 SER A CA 1
ATOM 1300 C C . SER A 1 163 ? 4.228 -2.814 -5.689 1.00 83.69 163 SER A C 1
ATOM 1302 O O . SER A 1 163 ? 3.696 -2.080 -6.527 1.00 83.69 163 SER A O 1
ATOM 1304 N N . THR A 1 164 ? 5.534 -3.088 -5.731 1.00 75.31 164 THR A N 1
ATOM 1305 C CA . THR A 1 164 ? 6.442 -2.507 -6.735 1.00 75.31 164 THR A CA 1
ATOM 1306 C C . THR A 1 164 ? 7.567 -3.478 -7.059 1.00 75.31 164 THR A C 1
ATOM 1308 O O . THR A 1 164 ? 7.985 -4.232 -6.186 1.00 75.31 164 THR A O 1
ATOM 1311 N N . CYS A 1 165 ? 8.132 -3.401 -8.265 1.00 62.09 165 CYS A N 1
ATOM 1312 C CA . CYS A 1 165 ? 9.215 -4.287 -8.717 1.00 62.09 165 CYS A CA 1
ATOM 1313 C C . CYS A 1 165 ? 10.546 -4.147 -7.938 1.00 62.09 165 CYS A C 1
ATOM 1315 O O . CYS A 1 165 ? 11.482 -4.894 -8.200 1.00 62.09 165 CYS A O 1
ATOM 1317 N N . SER A 1 166 ? 10.649 -3.210 -6.988 1.00 50.84 166 SER A N 1
ATOM 1318 C CA . SER A 1 166 ? 11.808 -3.024 -6.105 1.00 50.84 166 SER A CA 1
ATOM 1319 C C . SER A 1 166 ? 11.363 -2.624 -4.692 1.00 50.84 166 SER A C 1
ATOM 1321 O O . SER A 1 166 ? 11.498 -1.481 -4.237 1.00 50.84 166 SER A O 1
ATOM 1323 N N . THR A 1 167 ? 10.775 -3.579 -3.975 1.00 43.25 167 THR A N 1
ATOM 1324 C CA . THR A 1 167 ? 10.537 -3.461 -2.533 1.00 43.25 167 THR A CA 1
ATOM 1325 C C . THR A 1 167 ? 11.488 -4.358 -1.751 1.00 43.25 167 THR A C 1
ATOM 1327 O O . THR A 1 167 ? 11.174 -5.515 -1.491 1.00 43.25 167 THR A O 1
ATOM 1330 N N . ALA A 1 168 ? 12.630 -3.792 -1.368 1.00 36.31 168 ALA A N 1
ATOM 1331 C CA . ALA A 1 168 ? 13.374 -4.109 -0.151 1.00 36.31 168 ALA A CA 1
ATOM 1332 C C . ALA A 1 168 ? 14.134 -2.843 0.263 1.00 36.31 168 ALA A C 1
ATOM 1334 O O . ALA A 1 168 ? 14.768 -2.231 -0.630 1.00 36.31 168 ALA A O 1
#

Radius of gyration: 17.88 Å; chains: 1; bounding box: 40×42×49 Å

pLDDT: mean 77.5, std 12.73, range [36.31, 94.81]